Protein AF-A0A2K8XJH5-F1 (afdb_monomer_lite)

Foldseek 3Di:
DVVLVVVLVVLVVVLVVLVVVLVVVVCCLVCVPPVNPDDPVCQQLDPRRSCNVVQLVVLSVLLSVLSVLLSVLSVVCVVVVHHALSSLVSLLSSLVSLQVSLVSQLVSLVVSCVSNVRPVVSVVSNVVSVVSNVSSVVSNVVSVVRVVVVVVVVVVVVVD

Radius of gyration: 20.02 Å; chains: 1; bounding box: 41×26×70 Å

Structure (mmCIF, N/CA/C/O backbone):
data_AF-A0A2K8XJH5-F1
#
_entry.id   AF-A0A2K8XJH5-F1
#
loop_
_atom_site.group_PDB
_atom_site.id
_atom_site.type_symbol
_atom_site.label_atom_id
_atom_site.label_alt_id
_atom_site.label_comp_id
_atom_site.label_asym_id
_atom_site.label_entity_id
_atom_site.label_seq_id
_atom_site.pdbx_PDB_ins_code
_atom_site.Cartn_x
_atom_site.Cartn_y
_atom_site.Cartn_z
_atom_site.occupancy
_atom_site.B_iso_or_equiv
_atom_site.auth_seq_id
_atom_site.auth_comp_id
_atom_site.auth_asym_id
_atom_site.auth_atom_id
_atom_site.pdbx_PDB_model_num
ATOM 1 N N . MET A 1 1 ? -22.325 5.180 11.470 1.00 87.25 1 MET A N 1
ATOM 2 C CA . MET A 1 1 ? -21.670 4.013 10.819 1.00 87.25 1 MET A CA 1
ATOM 3 C C . MET A 1 1 ? -21.829 3.881 9.298 1.00 87.25 1 MET A C 1
ATOM 5 O O . MET A 1 1 ? -21.072 3.117 8.710 1.00 87.25 1 MET A O 1
ATOM 9 N N . LYS A 1 2 ? -22.737 4.606 8.619 1.00 91.56 2 LYS A N 1
ATOM 10 C CA . LYS A 1 2 ? -22.920 4.486 7.154 1.00 91.56 2 LYS A CA 1
ATOM 11 C C . LYS A 1 2 ? -21.634 4.770 6.347 1.00 91.56 2 LYS A C 1
ATOM 13 O O . LYS A 1 2 ? -21.269 3.957 5.510 1.00 91.56 2 LYS A O 1
ATOM 18 N N . LYS A 1 3 ? -20.892 5.837 6.678 1.00 93.88 3 LYS A N 1
ATOM 19 C CA . LYS A 1 3 ? -19.619 6.209 6.017 1.00 93.88 3 LYS A CA 1
ATOM 20 C C . LYS A 1 3 ? -18.556 5.097 6.068 1.00 93.88 3 LYS A C 1
ATOM 22 O O . LYS A 1 3 ? -17.951 4.777 5.056 1.00 93.88 3 LYS A O 1
ATOM 27 N N . ILE A 1 4 ? -18.389 4.445 7.223 1.00 92.62 4 ILE A N 1
ATOM 28 C CA . ILE A 1 4 ? -17.435 3.332 7.388 1.00 92.62 4 ILE A CA 1
ATOM 29 C C . ILE A 1 4 ? -17.866 2.097 6.586 1.00 92.62 4 ILE A C 1
ATOM 31 O O . ILE A 1 4 ? -17.020 1.410 6.023 1.00 92.62 4 ILE A O 1
ATOM 35 N N . LYS A 1 5 ? -19.177 1.830 6.482 1.00 94.25 5 LYS A N 1
ATOM 36 C CA . LYS A 1 5 ? -19.699 0.760 5.616 1.00 94.25 5 LYS A CA 1
ATOM 37 C C . LYS A 1 5 ? -19.411 1.034 4.136 1.00 94.25 5 LYS A C 1
ATOM 39 O O . LYS A 1 5 ? -19.018 0.108 3.437 1.00 94.25 5 LYS A O 1
ATOM 44 N N . ILE A 1 6 ? -19.557 2.285 3.688 1.00 96.81 6 ILE A N 1
ATOM 45 C CA . ILE A 1 6 ? -19.199 2.699 2.321 1.00 96.81 6 ILE A CA 1
ATOM 46 C C . ILE A 1 6 ? -17.702 2.484 2.085 1.00 96.81 6 ILE A C 1
ATOM 48 O O . ILE A 1 6 ? -17.334 1.825 1.120 1.00 96.81 6 ILE A O 1
ATOM 52 N N . LEU A 1 7 ? -16.845 2.946 3.003 1.00 94.88 7 LEU A N 1
ATOM 53 C CA . LEU A 1 7 ? -15.397 2.743 2.903 1.00 94.88 7 LEU A CA 1
ATOM 54 C C . LEU A 1 7 ? -15.022 1.252 2.862 1.00 94.88 7 LEU A C 1
ATOM 56 O O . LEU A 1 7 ? -14.161 0.850 2.090 1.00 94.88 7 LEU A O 1
ATOM 60 N N . HIS A 1 8 ? -15.683 0.410 3.658 1.00 96.25 8 HIS A N 1
ATOM 61 C CA . HIS A 1 8 ? -15.451 -1.035 3.640 1.00 96.25 8 HIS A CA 1
ATOM 62 C C . HIS A 1 8 ? -15.799 -1.671 2.293 1.00 96.25 8 HIS A C 1
ATOM 64 O O . HIS A 1 8 ? -15.019 -2.474 1.786 1.00 96.25 8 HIS A O 1
ATOM 70 N N . TRP A 1 9 ? -16.940 -1.298 1.709 1.00 96.88 9 TRP A N 1
ATOM 71 C CA . TRP A 1 9 ? -17.329 -1.756 0.376 1.00 96.88 9 TRP A CA 1
ATOM 72 C C . TRP A 1 9 ? -16.381 -1.250 -0.703 1.00 96.88 9 TRP A C 1
ATOM 74 O O . TRP A 1 9 ? -15.959 -2.034 -1.544 1.00 96.88 9 TRP A O 1
ATOM 84 N N . PHE A 1 10 ? -15.965 0.012 -0.624 1.00 96.69 10 PHE A N 1
ATOM 85 C CA . PHE A 1 10 ? -14.961 0.571 -1.522 1.00 96.69 10 PHE A CA 1
ATOM 86 C C . PHE A 1 10 ? -13.646 -0.223 -1.478 1.00 96.69 10 PHE A C 1
ATOM 88 O O . PHE A 1 10 ? -13.130 -0.612 -2.521 1.00 96.69 10 PHE A O 1
ATOM 95 N N . VAL A 1 11 ? -13.146 -0.564 -0.284 1.00 96.31 11 VAL A N 1
ATOM 96 C CA . VAL A 1 11 ? -11.937 -1.396 -0.136 1.00 96.31 11 VAL A CA 1
ATOM 97 C C . VAL A 1 11 ? -12.140 -2.804 -0.706 1.00 96.31 11 VAL A C 1
ATOM 99 O O . VAL A 1 11 ? -11.216 -3.356 -1.294 1.00 96.31 11 VAL A O 1
ATOM 102 N N . ILE A 1 12 ? -13.332 -3.398 -0.574 1.00 97.19 12 ILE A N 1
ATOM 103 C CA . ILE A 1 12 ? -13.641 -4.687 -1.218 1.00 97.19 12 ILE A CA 1
ATOM 104 C C . ILE A 1 12 ? -13.561 -4.558 -2.740 1.00 97.19 12 ILE A C 1
ATOM 106 O O . ILE A 1 12 ? -12.922 -5.391 -3.377 1.00 97.19 12 ILE A O 1
ATOM 110 N N . THR A 1 13 ? -14.156 -3.513 -3.315 1.00 96.62 13 THR A N 1
ATOM 111 C CA . THR A 1 13 ? -14.090 -3.253 -4.757 1.00 96.62 13 THR A CA 1
ATOM 112 C C . THR A 1 13 ? -12.647 -3.076 -5.224 1.00 96.62 13 THR A C 1
ATOM 114 O O . THR A 1 13 ? -12.259 -3.689 -6.213 1.00 96.62 13 THR A O 1
ATOM 117 N N . LEU A 1 14 ? -11.822 -2.327 -4.482 1.00 93.75 14 LEU A N 1
ATOM 118 C CA . LEU A 1 14 ? -10.394 -2.184 -4.786 1.00 93.75 14 LEU A CA 1
ATOM 119 C C . LEU A 1 14 ? -9.656 -3.527 -4.776 1.00 93.75 14 LEU A C 1
ATOM 121 O O . LEU A 1 14 ? -8.858 -3.781 -5.670 1.00 93.75 14 LEU A O 1
ATOM 125 N N . ILE A 1 15 ? -9.942 -4.405 -3.810 1.00 95.31 15 ILE A N 1
ATOM 126 C CA . ILE A 1 15 ? -9.355 -5.754 -3.759 1.00 95.31 15 ILE A CA 1
ATOM 127 C C . ILE A 1 15 ? -9.747 -6.564 -5.002 1.00 95.31 15 ILE A C 1
ATOM 129 O O . ILE A 1 15 ? -8.897 -7.235 -5.578 1.00 95.31 15 ILE A O 1
ATOM 133 N N . VAL A 1 16 ? -11.010 -6.501 -5.434 1.00 96.44 16 VAL A N 1
ATOM 134 C CA . VAL A 1 16 ? -11.478 -7.218 -6.633 1.00 96.44 16 VAL A CA 1
ATOM 135 C C . VAL A 1 16 ? -10.810 -6.675 -7.896 1.00 96.44 16 VAL A C 1
ATOM 137 O O . VAL A 1 16 ? -10.294 -7.459 -8.689 1.00 96.44 16 VAL A O 1
ATOM 140 N N . ILE A 1 17 ? -10.760 -5.349 -8.058 1.00 94.31 17 ILE A N 1
ATOM 141 C CA . ILE A 1 17 ? -10.071 -4.699 -9.182 1.00 94.31 17 ILE A CA 1
ATOM 142 C C . ILE A 1 17 ? -8.594 -5.097 -9.198 1.00 94.31 17 ILE A C 1
ATOM 144 O O . ILE A 1 17 ? -8.070 -5.442 -10.253 1.00 94.31 17 ILE A O 1
ATOM 148 N N . PHE A 1 18 ? -7.939 -5.113 -8.035 1.00 91.44 18 PHE A N 1
ATOM 149 C CA . PHE A 1 18 ? -6.546 -5.527 -7.915 1.00 91.44 18 PHE A CA 1
ATOM 150 C C . PHE A 1 18 ? -6.344 -6.978 -8.363 1.00 91.44 18 PHE A C 1
ATOM 152 O O . PHE A 1 18 ? -5.418 -7.252 -9.117 1.00 91.44 18 PHE A O 1
ATOM 159 N N . ILE A 1 19 ? -7.215 -7.905 -7.948 1.00 92.88 19 ILE A N 1
ATOM 160 C CA . ILE A 1 19 ? -7.140 -9.313 -8.373 1.00 92.88 19 ILE A CA 1
ATOM 161 C C . ILE A 1 19 ? -7.284 -9.424 -9.891 1.00 92.88 19 ILE A C 1
ATOM 163 O O . ILE A 1 19 ? -6.491 -10.116 -10.521 1.00 92.88 19 ILE A O 1
ATOM 167 N N . ILE A 1 20 ? -8.262 -8.733 -10.484 1.00 93.69 20 ILE A N 1
ATOM 168 C CA . ILE A 1 20 ? -8.459 -8.734 -11.939 1.00 93.69 20 ILE A CA 1
ATOM 169 C C . ILE A 1 20 ? -7.210 -8.189 -12.634 1.00 93.69 20 ILE A C 1
ATOM 171 O O . ILE A 1 20 ? -6.685 -8.833 -13.535 1.00 93.69 20 ILE A O 1
ATOM 175 N N . HIS A 1 21 ? -6.694 -7.045 -12.184 1.00 89.69 21 HIS A N 1
ATOM 176 C CA . HIS A 1 21 ? -5.484 -6.444 -12.736 1.00 89.69 21 HIS A CA 1
ATOM 177 C C . HIS A 1 21 ? -4.277 -7.386 -12.630 1.00 89.69 21 HIS A C 1
ATOM 179 O O . HIS A 1 21 ? -3.547 -7.567 -13.601 1.00 89.69 21 HIS A O 1
ATOM 185 N N . PHE A 1 22 ? -4.089 -8.030 -11.480 1.00 87.00 22 PHE A N 1
ATOM 186 C CA . PHE A 1 22 ? -3.009 -8.985 -11.253 1.00 87.00 22 PHE A CA 1
ATOM 187 C C . PHE A 1 22 ? -3.110 -10.195 -12.190 1.00 87.00 22 PHE A C 1
ATOM 189 O O . PHE A 1 22 ? -2.129 -10.554 -12.837 1.00 87.00 22 PHE A O 1
ATOM 196 N N . LEU A 1 23 ? -4.300 -10.796 -12.310 1.00 89.75 23 LEU A N 1
ATOM 197 C CA . LEU A 1 23 ? -4.534 -11.936 -13.199 1.00 89.75 23 LEU A CA 1
ATOM 198 C C . LEU A 1 23 ? -4.329 -11.564 -14.669 1.00 89.75 23 LEU A C 1
ATOM 200 O O . LEU A 1 23 ? -3.713 -12.333 -15.402 1.00 89.75 23 LEU A O 1
ATOM 204 N N . THR A 1 24 ? -4.794 -10.385 -15.086 1.00 87.62 24 THR A N 1
ATOM 205 C CA . THR A 1 24 ? -4.589 -9.885 -16.449 1.00 87.62 24 THR A CA 1
ATOM 206 C C . THR A 1 24 ? -3.107 -9.683 -16.748 1.00 87.62 24 THR A C 1
ATOM 208 O O . THR A 1 24 ? -2.643 -10.169 -17.773 1.00 87.62 24 THR A O 1
ATOM 211 N N . ASN A 1 25 ? -2.343 -9.034 -15.859 1.00 82.75 25 ASN A N 1
ATOM 212 C CA . ASN A 1 25 ? -0.898 -8.874 -16.059 1.00 82.75 25 ASN A CA 1
ATOM 213 C C . ASN A 1 25 ? -0.201 -10.231 -16.135 1.00 82.75 25 ASN A C 1
ATOM 215 O O . ASN A 1 25 ? 0.538 -10.477 -17.076 1.00 82.75 25 ASN A O 1
ATOM 219 N N . MET A 1 26 ? -0.500 -11.142 -15.206 1.00 83.00 26 MET A N 1
ATOM 220 C CA . MET A 1 26 ? 0.082 -12.482 -15.209 1.00 83.00 26 MET A CA 1
ATOM 221 C C . MET A 1 26 ? -0.222 -13.230 -16.517 1.00 83.00 26 MET A C 1
ATOM 223 O O . MET A 1 26 ? 0.676 -13.825 -17.105 1.00 83.00 26 MET A O 1
ATOM 227 N N . TYR A 1 27 ? -1.465 -13.170 -17.006 1.00 85.56 27 TYR A N 1
ATOM 228 C CA . TYR A 1 27 ? -1.844 -13.769 -18.286 1.00 85.56 27 TYR A CA 1
ATOM 229 C C . TYR A 1 27 ? -1.058 -13.168 -19.456 1.00 85.56 27 TYR A C 1
ATOM 231 O O . TYR A 1 27 ? -0.522 -13.916 -20.266 1.00 85.56 27 TYR A O 1
ATOM 239 N N . LEU A 1 28 ? -0.946 -11.839 -19.520 1.00 82.56 28 LEU A N 1
ATOM 240 C CA . LEU A 1 28 ? -0.210 -11.140 -20.576 1.00 82.56 28 LEU A CA 1
ATOM 241 C C . LEU A 1 28 ? 1.296 -11.417 -20.531 1.00 82.56 28 LEU A C 1
ATOM 243 O O . LEU A 1 28 ? 1.921 -11.480 -21.580 1.00 82.56 28 LEU A O 1
ATOM 247 N N . THR A 1 29 ? 1.869 -11.623 -19.344 1.00 76.50 29 THR A N 1
ATOM 248 C CA . THR A 1 29 ? 3.277 -11.997 -19.172 1.00 76.50 29 THR A CA 1
ATOM 249 C C . THR A 1 29 ? 3.561 -13.395 -19.739 1.00 76.50 29 THR A C 1
ATOM 251 O O . THR A 1 29 ? 4.593 -13.585 -20.378 1.00 76.50 29 THR A O 1
ATOM 254 N N . PHE A 1 30 ? 2.667 -14.373 -19.532 1.00 78.75 30 PHE A N 1
ATOM 255 C CA . PHE A 1 30 ? 2.844 -15.748 -20.032 1.00 78.75 30 PHE A CA 1
ATOM 256 C C . PHE A 1 30 ? 2.393 -15.945 -21.484 1.00 78.75 30 PHE A C 1
ATOM 258 O O . PHE A 1 30 ? 2.966 -16.763 -22.201 1.00 78.75 30 PHE A O 1
ATOM 265 N N . TYR A 1 31 ? 1.369 -15.212 -21.914 1.00 80.56 31 TYR A N 1
ATOM 266 C CA . TYR A 1 31 ? 0.777 -15.290 -23.247 1.00 80.56 31 TYR A CA 1
ATOM 267 C C . TYR A 1 31 ? 0.875 -13.934 -23.936 1.00 80.56 31 TYR A C 1
ATOM 269 O O . TYR A 1 31 ? -0.144 -13.343 -24.293 1.00 80.56 31 TYR A O 1
ATOM 277 N N . THR A 1 32 ? 2.104 -13.437 -24.099 1.00 75.38 32 THR A N 1
ATOM 278 C CA . THR A 1 32 ? 2.372 -12.146 -24.737 1.00 75.38 32 THR A CA 1
ATOM 279 C C . THR A 1 32 ? 1.796 -12.150 -26.155 1.00 75.38 32 THR A C 1
ATOM 281 O O . THR A 1 32 ? 2.299 -12.870 -27.023 1.00 75.38 32 THR A O 1
ATOM 284 N N . PRO A 1 33 ? 0.726 -11.386 -26.429 1.00 74.25 33 PRO A N 1
ATOM 285 C CA . PRO A 1 33 ? 0.160 -11.337 -27.766 1.00 74.25 33 PRO A CA 1
ATOM 286 C C . PRO A 1 33 ? 1.136 -10.629 -28.712 1.00 74.25 33 PRO A C 1
ATOM 288 O O . PRO A 1 33 ? 1.921 -9.786 -28.286 1.00 74.25 33 PRO A O 1
ATOM 291 N N . GLY A 1 34 ? 1.070 -10.929 -30.013 1.00 69.00 34 GLY A N 1
ATOM 292 C CA . GLY A 1 34 ? 2.047 -10.433 -30.995 1.00 69.00 34 GLY A CA 1
ATOM 293 C C . GLY A 1 34 ? 2.216 -8.906 -31.043 1.00 69.00 34 GLY A C 1
ATOM 294 O O . GLY A 1 34 ? 3.278 -8.429 -31.420 1.00 69.00 34 GLY A O 1
ATOM 295 N N . PHE A 1 35 ? 1.215 -8.135 -30.602 1.00 69.12 35 PHE A N 1
ATOM 296 C CA . PHE A 1 35 ? 1.286 -6.671 -30.508 1.00 69.12 35 PHE A CA 1
ATOM 297 C C . PHE A 1 35 ? 2.053 -6.144 -29.278 1.00 69.12 35 PHE A C 1
ATOM 299 O O . PHE A 1 35 ? 2.369 -4.961 -29.232 1.00 69.12 35 PHE A O 1
ATOM 306 N N . MET A 1 36 ? 2.340 -6.994 -28.285 1.00 66.00 36 MET A N 1
ATOM 307 C CA . MET A 1 36 ? 3.207 -6.696 -27.132 1.00 66.00 36 MET A CA 1
ATOM 308 C C . MET A 1 36 ? 4.614 -7.287 -27.297 1.00 66.00 36 MET A C 1
ATOM 310 O O . MET A 1 36 ? 5.400 -7.284 -26.352 1.00 66.00 36 MET A O 1
ATOM 314 N N . ASN A 1 37 ? 4.943 -7.816 -28.479 1.00 68.19 37 ASN A N 1
ATOM 315 C CA . ASN A 1 37 ? 6.284 -8.297 -28.783 1.00 68.19 37 ASN A CA 1
ATOM 316 C C . ASN A 1 37 ? 7.169 -7.097 -29.153 1.00 68.19 37 ASN A C 1
ATOM 318 O O . ASN A 1 37 ? 7.435 -6.829 -30.325 1.00 68.19 37 ASN A O 1
ATOM 322 N N . PHE A 1 38 ? 7.510 -6.299 -28.143 1.00 68.50 38 PHE A N 1
ATOM 323 C CA . PHE A 1 38 ? 8.343 -5.114 -28.308 1.00 68.50 38 PHE A CA 1
ATOM 324 C C . PHE A 1 38 ? 9.779 -5.525 -28.659 1.00 68.50 38 PHE A C 1
ATOM 326 O O . PHE A 1 38 ? 10.302 -6.494 -28.110 1.00 68.50 38 PHE A O 1
ATOM 333 N N . GLY A 1 39 ? 10.416 -4.788 -29.573 1.00 66.25 39 GLY A N 1
ATOM 334 C CA . GLY A 1 39 ? 11.823 -5.007 -29.920 1.00 66.25 39 GLY A CA 1
ATOM 335 C C . GLY A 1 39 ? 12.772 -4.678 -28.761 1.00 66.25 39 GLY A C 1
ATOM 336 O O . GLY A 1 39 ? 12.390 -4.002 -27.803 1.00 66.25 39 GLY A O 1
ATOM 337 N N . ASP A 1 40 ? 14.028 -5.115 -28.876 1.00 65.94 40 ASP A N 1
ATOM 338 C CA . ASP A 1 40 ? 15.058 -4.990 -27.829 1.00 65.94 40 ASP A CA 1
ATOM 339 C C . ASP A 1 40 ? 15.269 -3.547 -27.330 1.00 65.94 40 ASP A C 1
ATOM 341 O O . ASP A 1 40 ? 15.600 -3.324 -26.163 1.00 65.94 40 ASP A O 1
ATOM 345 N N . GLU A 1 41 ? 15.006 -2.548 -28.179 1.00 67.62 41 GLU A N 1
ATOM 346 C CA . GLU A 1 41 ? 15.082 -1.127 -27.824 1.00 67.62 41 GLU A CA 1
ATOM 347 C C . GLU A 1 41 ? 14.129 -0.743 -26.682 1.00 67.62 41 GLU A C 1
ATOM 349 O O . GLU A 1 41 ? 14.503 0.059 -25.827 1.00 67.62 41 GLU A O 1
ATOM 354 N N . HIS A 1 42 ? 12.942 -1.352 -26.596 1.00 70.75 42 HIS A N 1
ATOM 355 C CA . HIS A 1 42 ? 11.986 -1.075 -25.519 1.00 70.75 42 HIS A CA 1
ATOM 356 C C . HIS A 1 42 ? 12.495 -1.577 -24.162 1.00 70.75 42 HIS A C 1
ATOM 358 O O . HIS A 1 42 ? 12.375 -0.895 -23.146 1.00 70.75 42 HIS A O 1
ATOM 364 N N . TYR A 1 43 ? 13.122 -2.756 -24.138 1.00 70.44 43 TYR A N 1
ATOM 365 C CA . TYR A 1 43 ? 13.646 -3.343 -22.905 1.00 70.44 43 TYR A CA 1
ATOM 366 C C . TYR A 1 43 ? 14.962 -2.706 -22.445 1.00 70.44 43 TYR A C 1
ATOM 368 O O . TYR A 1 43 ? 15.299 -2.806 -21.267 1.00 70.44 43 TYR A O 1
ATOM 376 N N . SER A 1 44 ? 15.671 -1.999 -23.332 1.00 69.69 44 SER A N 1
ATOM 377 C CA . SER A 1 44 ? 16.925 -1.302 -23.010 1.00 69.69 44 SER A CA 1
ATOM 378 C C . SER A 1 44 ? 16.769 -0.184 -21.969 1.00 69.69 44 SER A C 1
ATOM 380 O O . SER A 1 44 ? 17.731 0.177 -21.295 1.00 69.69 44 SER A O 1
ATOM 382 N N . GLN A 1 45 ? 15.549 0.334 -21.789 1.00 71.19 45 GLN A N 1
ATOM 383 C CA . GLN A 1 45 ? 15.232 1.376 -20.809 1.00 71.19 45 GLN A CA 1
ATOM 384 C C . GLN A 1 45 ? 15.043 0.832 -19.382 1.00 71.19 45 GLN A C 1
ATOM 386 O O . GLN A 1 45 ? 14.867 1.608 -18.442 1.00 71.19 45 GLN A O 1
ATOM 391 N N . PHE A 1 46 ? 15.083 -0.491 -19.196 1.00 78.00 46 PHE A N 1
ATOM 392 C CA . PHE A 1 46 ? 14.830 -1.147 -17.918 1.00 78.00 46 PHE A CA 1
ATOM 393 C C . PHE A 1 46 ? 16.078 -1.866 -17.394 1.00 78.00 46 PHE A C 1
ATOM 395 O O . PHE A 1 46 ? 16.729 -2.609 -18.124 1.00 78.00 46 PHE A O 1
ATOM 402 N N . ILE A 1 47 ? 16.362 -1.727 -16.092 1.00 78.50 47 ILE A N 1
ATOM 403 C CA . ILE A 1 47 ? 17.573 -2.272 -15.440 1.00 78.50 47 ILE A CA 1
ATOM 404 C C . ILE A 1 47 ? 17.714 -3.792 -15.636 1.00 78.50 47 ILE A C 1
ATOM 406 O O . ILE A 1 47 ? 18.823 -4.289 -15.816 1.00 78.50 47 ILE A O 1
ATOM 410 N N . PHE A 1 48 ? 16.600 -4.532 -15.628 1.00 79.88 48 PHE A N 1
ATOM 411 C CA . PHE A 1 48 ? 16.577 -5.981 -15.870 1.00 79.88 48 PHE A CA 1
ATOM 412 C C . PHE A 1 48 ? 15.836 -6.367 -17.158 1.00 79.88 48 PHE A C 1
ATOM 414 O O . PHE A 1 48 ? 15.358 -7.499 -17.283 1.00 79.88 48 PHE A O 1
ATOM 421 N N . GLY A 1 49 ? 15.670 -5.428 -18.097 1.00 80.31 49 GLY A N 1
ATOM 422 C CA . GLY A 1 49 ? 14.858 -5.639 -19.294 1.00 80.31 49 GLY A CA 1
ATOM 423 C C . GLY A 1 49 ? 13.454 -6.132 -18.934 1.00 80.31 49 GLY A C 1
ATOM 424 O O . GLY A 1 49 ? 12.812 -5.600 -18.022 1.00 80.31 49 GLY A O 1
ATOM 425 N N . TYR A 1 50 ? 13.020 -7.214 -19.587 1.00 74.38 50 TYR A N 1
ATOM 426 C CA . TYR A 1 50 ? 11.739 -7.885 -19.338 1.00 74.38 50 TYR A CA 1
ATOM 427 C C . TYR A 1 50 ? 11.508 -8.258 -17.863 1.00 74.38 50 TYR A C 1
ATOM 429 O O . TYR A 1 50 ? 10.373 -8.201 -17.393 1.00 74.38 50 TYR A O 1
ATOM 437 N N . TYR A 1 51 ? 12.548 -8.598 -17.092 1.00 79.94 51 TYR A N 1
ATOM 438 C CA . TYR A 1 51 ? 12.366 -9.066 -15.712 1.00 79.94 51 TYR A CA 1
ATOM 439 C C . TYR A 1 51 ? 12.000 -7.958 -14.714 1.00 79.94 51 TYR A C 1
ATOM 441 O O . TYR A 1 51 ? 11.549 -8.244 -13.604 1.00 79.94 51 TYR A O 1
ATOM 449 N N . THR A 1 52 ? 12.129 -6.692 -15.109 1.00 81.69 52 THR A N 1
ATOM 450 C CA . THR A 1 52 ? 11.799 -5.526 -14.275 1.00 81.69 52 THR A CA 1
ATOM 451 C C . THR A 1 52 ? 10.345 -5.544 -13.790 1.00 81.69 52 THR A C 1
ATOM 453 O O . THR A 1 52 ? 10.065 -5.159 -12.654 1.00 81.69 52 THR A O 1
ATOM 456 N N . GLN A 1 53 ? 9.424 -6.085 -14.596 1.00 77.19 53 GLN A N 1
ATOM 457 C CA . GLN A 1 53 ? 8.006 -6.201 -14.239 1.00 77.19 53 GLN A CA 1
ATOM 458 C C . GLN A 1 53 ? 7.759 -7.082 -12.996 1.00 77.19 53 GLN A C 1
ATOM 460 O O . GLN A 1 53 ? 6.829 -6.828 -12.228 1.00 77.19 53 GLN A O 1
ATOM 465 N N . PHE A 1 54 ? 8.612 -8.082 -12.737 1.00 82.38 54 PHE A N 1
ATOM 466 C CA . PHE A 1 54 ? 8.455 -8.986 -11.589 1.00 82.38 54 PHE A CA 1
ATOM 467 C C . PHE A 1 54 ? 8.837 -8.327 -10.256 1.00 82.38 54 PHE A C 1
ATOM 469 O O . PHE A 1 54 ? 8.301 -8.691 -9.205 1.00 82.38 54 PHE A O 1
ATOM 476 N N . VAL A 1 55 ? 9.721 -7.324 -10.287 1.00 84.06 55 VAL A N 1
ATOM 477 C CA . VAL A 1 55 ? 10.083 -6.542 -9.095 1.00 84.06 55 VAL A CA 1
ATOM 478 C C . VAL A 1 55 ? 8.879 -5.721 -8.632 1.00 84.06 55 VAL A C 1
ATOM 480 O O . VAL A 1 55 ? 8.461 -5.837 -7.479 1.00 84.06 55 VAL A O 1
ATOM 483 N N . GLY A 1 56 ? 8.236 -4.997 -9.556 1.00 79.88 56 GLY A N 1
ATOM 484 C CA . GLY A 1 56 ? 6.997 -4.262 -9.274 1.00 79.88 56 GLY A CA 1
ATOM 485 C C . GLY A 1 56 ? 5.871 -5.177 -8.781 1.00 79.88 56 GLY A C 1
ATOM 486 O O . GLY A 1 56 ? 5.171 -4.860 -7.816 1.00 79.88 56 GLY A O 1
ATOM 487 N N . LEU A 1 57 ? 5.752 -6.374 -9.366 1.00 82.31 57 LEU A N 1
ATOM 488 C CA . LEU A 1 57 ? 4.777 -7.379 -8.940 1.00 82.31 57 LEU A CA 1
ATOM 489 C C . LEU A 1 57 ? 5.005 -7.822 -7.485 1.00 82.31 57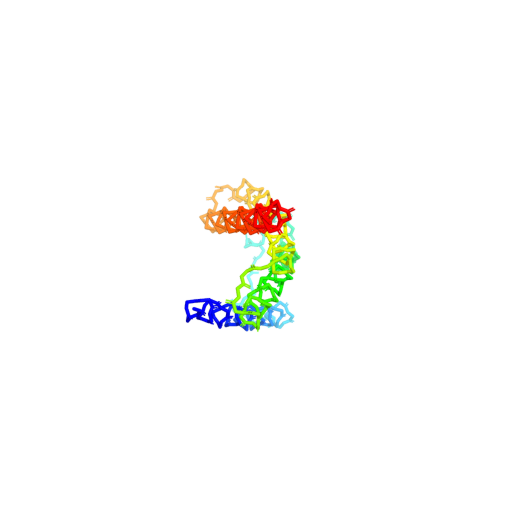 LEU A C 1
ATOM 491 O O . LEU A 1 57 ? 4.041 -7.970 -6.730 1.00 82.31 57 LEU A O 1
ATOM 495 N N . THR A 1 58 ? 6.258 -7.944 -7.049 1.00 86.06 58 THR A N 1
ATOM 496 C CA . THR A 1 58 ? 6.595 -8.291 -5.660 1.00 86.06 58 THR A CA 1
ATOM 497 C C . THR A 1 58 ? 6.111 -7.223 -4.673 1.00 86.06 58 THR A C 1
ATOM 499 O O . THR A 1 58 ? 5.490 -7.553 -3.659 1.00 86.06 58 THR A O 1
ATOM 502 N N . PHE A 1 59 ? 6.307 -5.937 -4.978 1.00 87.62 59 PHE A N 1
ATOM 503 C CA . PHE A 1 59 ? 5.798 -4.845 -4.135 1.00 87.62 59 PHE A CA 1
ATOM 504 C C . PHE A 1 59 ? 4.269 -4.776 -4.140 1.00 87.62 59 PHE A C 1
ATOM 506 O O . PHE A 1 59 ? 3.646 -4.548 -3.099 1.00 87.62 59 PHE A O 1
ATOM 513 N N . SER A 1 60 ? 3.641 -5.075 -5.278 1.00 85.12 60 SER A N 1
ATOM 514 C CA . SER A 1 60 ? 2.182 -5.116 -5.391 1.00 85.12 60 SER A CA 1
ATOM 515 C C . SER A 1 60 ? 1.547 -6.128 -4.418 1.00 85.12 60 SER A C 1
ATOM 517 O O . SER A 1 60 ? 0.506 -5.845 -3.820 1.00 85.12 60 SER A O 1
ATOM 519 N N . ILE A 1 61 ? 2.210 -7.265 -4.157 1.00 90.69 61 ILE A N 1
ATOM 520 C CA . ILE A 1 61 ? 1.745 -8.277 -3.195 1.00 90.69 61 ILE A CA 1
ATOM 521 C C . ILE A 1 61 ? 1.709 -7.706 -1.771 1.00 90.69 61 ILE A C 1
ATOM 523 O O . ILE A 1 61 ? 0.744 -7.944 -1.041 1.00 90.69 61 ILE A O 1
ATOM 527 N N . LEU A 1 62 ? 2.707 -6.911 -1.366 1.00 93.12 62 LEU A N 1
ATOM 528 C CA . LEU A 1 62 ? 2.713 -6.262 -0.047 1.00 93.12 62 LEU A CA 1
ATOM 529 C C . LEU A 1 62 ? 1.522 -5.310 0.110 1.00 93.12 62 LEU A C 1
ATOM 531 O O . LEU A 1 62 ? 0.804 -5.371 1.114 1.00 93.12 62 LEU A O 1
ATOM 535 N N . SER A 1 63 ? 1.273 -4.484 -0.908 1.00 92.00 63 SER A N 1
ATOM 536 C CA . SER A 1 63 ? 0.118 -3.580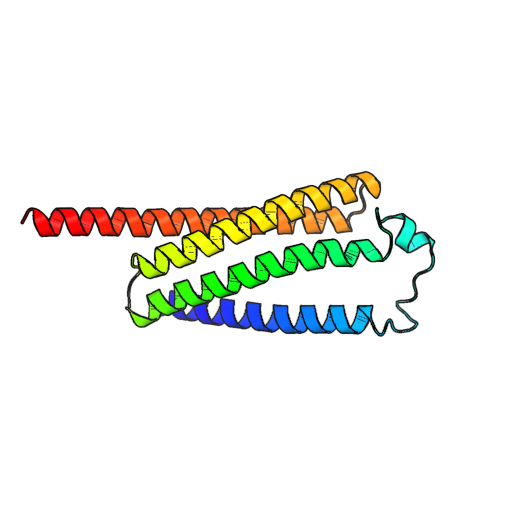 -0.956 1.00 92.00 63 SER A CA 1
ATOM 537 C C . SER A 1 63 ? -1.214 -4.335 -0.917 1.00 92.00 63 SER A C 1
ATOM 539 O O . SER A 1 63 ? -2.147 -3.945 -0.211 1.00 92.00 63 SER A O 1
ATOM 541 N N . PHE A 1 64 ? -1.300 -5.474 -1.601 1.00 93.94 64 PHE A N 1
ATOM 542 C CA . PHE A 1 64 ? -2.481 -6.330 -1.584 1.00 93.94 64 PHE A CA 1
ATOM 543 C C . PHE A 1 64 ? -2.758 -6.923 -0.197 1.00 93.94 64 PHE A C 1
ATOM 545 O O . PHE A 1 64 ? -3.889 -6.887 0.302 1.00 93.94 64 PHE A O 1
ATOM 552 N N . VAL A 1 65 ? -1.719 -7.413 0.485 1.00 95.69 65 VAL A N 1
ATOM 553 C CA . VAL A 1 65 ? -1.835 -7.895 1.867 1.00 95.69 65 VAL A CA 1
ATOM 554 C C . VAL A 1 65 ? -2.269 -6.755 2.798 1.00 95.69 65 VAL A C 1
ATOM 556 O O . VAL A 1 65 ? -3.140 -6.961 3.652 1.00 95.69 65 VAL A O 1
ATOM 559 N N . ALA A 1 66 ? -1.748 -5.539 2.610 1.00 96.75 66 ALA A N 1
ATOM 560 C CA . ALA A 1 66 ? -2.160 -4.359 3.373 1.00 96.75 66 ALA A CA 1
ATOM 561 C C . ALA A 1 66 ? -3.667 -4.067 3.228 1.00 96.75 66 ALA A C 1
ATOM 563 O O . ALA A 1 66 ? -4.358 -3.871 4.237 1.00 96.75 66 ALA A O 1
ATOM 564 N N . LEU A 1 67 ? -4.211 -4.141 2.005 1.00 96.31 67 LEU A N 1
ATOM 565 C CA . LEU A 1 67 ? -5.646 -3.976 1.735 1.00 96.31 67 LEU A CA 1
ATOM 566 C C . LEU A 1 67 ? -6.507 -5.006 2.482 1.00 96.31 67 LEU A C 1
ATOM 568 O O . LEU A 1 67 ? -7.559 -4.657 3.030 1.00 96.31 67 LEU A O 1
ATOM 572 N N . PHE A 1 68 ? -6.062 -6.261 2.595 1.00 96.69 68 PHE A N 1
ATOM 573 C CA . PHE A 1 68 ? -6.776 -7.264 3.394 1.00 96.69 68 PHE A CA 1
ATOM 574 C C . PHE A 1 68 ? -6.829 -6.914 4.881 1.00 96.69 68 PHE A C 1
ATOM 576 O O . PHE A 1 68 ? -7.869 -7.107 5.524 1.00 96.69 68 PHE A O 1
ATOM 583 N N . PHE A 1 69 ? -5.733 -6.408 5.450 1.00 97.75 69 PHE A N 1
ATOM 584 C CA . PHE A 1 69 ? -5.720 -5.954 6.841 1.00 97.75 69 PHE A CA 1
ATOM 585 C C . PHE A 1 69 ? -6.615 -4.731 7.043 1.00 97.75 69 PHE A C 1
ATOM 587 O O . PHE A 1 69 ? -7.371 -4.705 8.018 1.00 97.75 69 PHE A O 1
ATOM 594 N N . LEU A 1 70 ? -6.614 -3.786 6.100 1.00 97.75 70 LEU A N 1
ATOM 595 C CA . LEU A 1 70 ? -7.508 -2.629 6.109 1.00 97.75 70 LEU A CA 1
ATOM 596 C C . LEU A 1 70 ? -8.981 -3.064 6.082 1.00 97.75 70 LEU A C 1
ATOM 598 O O . LEU A 1 70 ? -9.762 -2.670 6.952 1.00 97.75 70 LEU A O 1
ATOM 602 N N . ARG A 1 71 ? -9.349 -3.964 5.160 1.00 97.50 71 ARG A N 1
ATOM 603 C CA . ARG A 1 71 ? -10.694 -4.554 5.085 1.00 97.50 71 ARG A CA 1
ATOM 604 C C . ARG A 1 71 ? -11.086 -5.213 6.406 1.00 97.50 71 ARG A C 1
ATOM 606 O O . ARG A 1 71 ? -12.192 -4.982 6.898 1.00 97.50 71 ARG A O 1
ATOM 613 N N . LYS A 1 72 ? -10.201 -6.033 6.987 1.00 96.69 72 LYS A N 1
ATOM 614 C CA . LYS A 1 72 ? -10.446 -6.706 8.275 1.00 96.69 72 LYS A CA 1
ATOM 615 C C . LYS A 1 72 ? -10.635 -5.694 9.407 1.00 96.69 72 LYS A C 1
ATOM 617 O O . LYS A 1 72 ? -11.551 -5.871 10.206 1.00 96.69 72 LYS A O 1
ATOM 622 N N . GLY A 1 73 ? -9.821 -4.638 9.462 1.00 96.25 73 GLY A N 1
ATOM 623 C CA . GLY A 1 73 ? -9.949 -3.558 10.444 1.00 96.25 73 GLY A CA 1
ATOM 624 C C . GLY A 1 73 ? -11.310 -2.871 10.367 1.00 96.25 73 GLY A C 1
ATOM 625 O O . GLY A 1 73 ? -12.028 -2.829 11.364 1.00 96.25 73 GLY A O 1
ATOM 626 N N . LEU A 1 74 ? -11.718 -2.459 9.162 1.00 96.69 74 LEU A N 1
ATOM 627 C CA . LEU A 1 74 ? -13.032 -1.856 8.911 1.00 96.69 74 LEU A CA 1
ATOM 628 C C . LEU A 1 74 ? -14.179 -2.812 9.262 1.00 96.69 74 LEU A C 1
ATOM 630 O O . LEU A 1 74 ? -15.159 -2.405 9.881 1.00 96.69 74 LEU A O 1
ATOM 634 N N . GLY A 1 75 ? -14.048 -4.096 8.921 1.00 96.25 75 GLY A N 1
ATOM 635 C CA . GLY A 1 75 ? -15.045 -5.116 9.247 1.00 96.25 75 GLY A CA 1
ATOM 636 C C . GLY A 1 75 ? -15.237 -5.294 10.756 1.00 96.25 75 GLY A C 1
ATOM 637 O O . GLY A 1 75 ? -16.370 -5.403 11.221 1.00 96.25 75 GLY A O 1
ATOM 638 N N . VAL A 1 76 ? -14.152 -5.266 11.538 1.00 95.50 76 VAL A N 1
ATOM 639 C CA . VAL A 1 76 ? -14.225 -5.298 13.010 1.00 95.50 76 VAL A CA 1
ATOM 640 C C . VAL A 1 76 ? -14.934 -4.057 13.551 1.00 95.50 76 VAL A C 1
ATOM 642 O O . VAL A 1 76 ? -15.802 -4.193 14.412 1.00 95.50 76 VAL A O 1
ATOM 645 N N . THR A 1 77 ? -14.619 -2.868 13.030 1.00 94.56 77 THR A N 1
ATOM 646 C CA . THR A 1 77 ? -15.294 -1.617 13.414 1.00 94.56 77 THR A CA 1
ATOM 647 C C . THR A 1 77 ? -16.791 -1.672 13.110 1.00 94.56 77 THR A C 1
ATOM 649 O O . THR A 1 77 ? -17.606 -1.295 13.945 1.00 94.56 77 THR A O 1
ATOM 652 N N . ILE A 1 78 ? -17.182 -2.185 11.940 1.00 94.94 78 ILE A N 1
ATOM 653 C CA . ILE A 1 78 ? -18.595 -2.304 11.550 1.00 94.94 78 ILE A CA 1
ATOM 654 C C . ILE A 1 78 ? -19.336 -3.294 12.446 1.00 94.94 78 ILE A C 1
ATOM 656 O O . ILE A 1 78 ? -20.435 -2.978 12.892 1.00 94.94 78 ILE A O 1
ATOM 660 N N . LYS A 1 79 ? -18.741 -4.462 12.723 1.00 94.31 79 LYS A N 1
ATOM 661 C CA . LYS A 1 79 ? -19.359 -5.500 13.563 1.00 94.31 79 LYS A CA 1
ATOM 662 C C . LYS A 1 79 ? -19.582 -5.033 14.998 1.00 94.31 79 LYS A C 1
ATOM 664 O O . LYS A 1 79 ? -20.619 -5.341 15.566 1.00 94.31 79 LYS A O 1
ATOM 669 N N . LYS A 1 80 ? -18.622 -4.307 15.579 1.00 91.25 80 LYS A N 1
ATOM 670 C CA . LYS A 1 80 ? -18.739 -3.804 16.956 1.00 91.25 80 LYS A CA 1
ATOM 671 C C . LYS A 1 80 ? -19.480 -2.469 17.062 1.00 91.25 80 LYS A C 1
ATOM 673 O O . LYS A 1 80 ? -19.856 -2.083 18.155 1.00 91.25 80 LYS A O 1
ATOM 678 N N . GLY A 1 81 ? -19.674 -1.756 15.953 1.00 91.19 81 GLY A N 1
ATOM 679 C CA . GLY A 1 81 ? -20.339 -0.450 15.922 1.00 91.19 81 GLY A CA 1
ATOM 680 C C . GLY A 1 81 ? -19.440 0.743 16.271 1.00 91.19 81 GLY A C 1
ATOM 681 O O . GLY A 1 81 ? -19.857 1.878 16.055 1.00 91.19 81 GLY A O 1
ATOM 682 N N . PHE A 1 82 ? -18.209 0.507 16.734 1.00 90.25 82 PHE A N 1
ATOM 683 C CA . PHE A 1 82 ? -17.231 1.532 17.110 1.00 90.25 82 PHE A CA 1
ATOM 684 C C . PHE A 1 82 ? -15.787 1.055 16.881 1.00 90.25 82 PHE A C 1
ATOM 686 O O . PHE A 1 82 ? -15.509 -0.142 16.714 1.00 90.25 82 PHE A O 1
ATOM 693 N N . PHE A 1 83 ? -14.848 2.003 16.858 1.00 91.31 83 PHE A N 1
ATOM 694 C CA . PHE A 1 83 ? -13.419 1.717 16.753 1.00 91.31 83 PHE A CA 1
ATOM 695 C C . PHE A 1 83 ? -12.864 1.208 18.080 1.00 91.31 83 PHE A C 1
ATOM 697 O O . PHE A 1 83 ? -13.087 1.800 19.123 1.00 91.31 83 PHE A O 1
ATOM 704 N N . ASN A 1 84 ? -12.109 0.116 18.042 1.00 90.44 84 ASN A N 1
ATOM 705 C CA . ASN A 1 84 ? -11.591 -0.546 19.235 1.00 90.44 84 ASN A CA 1
ATOM 706 C C . ASN A 1 84 ? -10.139 -1.000 19.040 1.00 90.44 84 ASN A C 1
ATOM 708 O O . ASN A 1 84 ? -9.588 -0.956 17.935 1.00 90.44 84 ASN A O 1
ATOM 712 N N . LYS A 1 85 ? -9.529 -1.518 20.109 1.00 91.88 85 LYS A N 1
ATOM 713 C CA . LYS A 1 85 ? -8.149 -2.029 20.102 1.00 91.88 85 LYS A CA 1
ATOM 714 C C . LYS A 1 85 ? -7.896 -3.087 19.017 1.00 91.88 85 LYS A C 1
ATOM 716 O O . LYS A 1 85 ? -6.816 -3.113 18.429 1.00 91.88 85 LYS A O 1
ATOM 721 N N . ASN A 1 86 ? -8.883 -3.927 18.687 1.00 92.75 86 ASN A N 1
ATOM 722 C CA . ASN A 1 86 ? -8.726 -4.939 17.636 1.00 92.75 86 ASN A CA 1
ATOM 723 C C . ASN A 1 86 ? -8.725 -4.320 16.233 1.00 92.75 86 ASN A C 1
ATOM 725 O O . ASN A 1 86 ? -7.891 -4.710 15.417 1.00 92.75 86 ASN A O 1
ATOM 729 N N . SER A 1 87 ? -9.608 -3.356 15.943 1.00 94.12 87 SER A N 1
ATOM 730 C CA . SER A 1 87 ? -9.559 -2.626 14.666 1.00 94.12 87 SER A CA 1
ATOM 731 C C . SER A 1 87 ? -8.281 -1.791 14.550 1.00 94.12 87 SER A C 1
ATOM 733 O O . SER A 1 87 ? -7.644 -1.818 13.502 1.00 94.12 87 SER A O 1
ATOM 735 N N . SER A 1 88 ? -7.846 -1.150 15.644 1.00 95.88 88 SER A N 1
ATOM 736 C CA . SER A 1 88 ? -6.589 -0.389 15.703 1.00 95.88 88 SER A CA 1
ATOM 737 C C . SER A 1 88 ? -5.377 -1.255 15.346 1.00 95.88 88 SER A C 1
ATOM 739 O O . SER A 1 88 ? -4.629 -0.915 14.433 1.00 95.88 88 SER A O 1
ATOM 741 N N . LYS A 1 89 ? -5.231 -2.442 15.957 1.00 96.75 89 LYS A N 1
ATOM 742 C CA . LYS A 1 89 ? -4.148 -3.382 15.610 1.00 96.75 89 LYS A CA 1
ATOM 743 C C . LYS A 1 89 ? -4.117 -3.710 14.113 1.00 96.75 89 LYS A C 1
ATOM 745 O O . LYS A 1 89 ? -3.041 -3.792 13.528 1.00 96.75 89 LYS A O 1
ATOM 750 N N . LYS A 1 90 ? -5.282 -3.901 13.483 1.00 97.44 90 LYS A N 1
ATOM 751 C CA . LYS A 1 90 ? -5.370 -4.202 12.045 1.00 97.44 90 LYS A CA 1
ATOM 752 C C . LYS A 1 90 ? -5.005 -2.995 11.178 1.00 97.44 90 LYS A C 1
ATOM 754 O O . LYS A 1 90 ? -4.264 -3.180 10.219 1.00 97.44 90 LYS A O 1
ATOM 759 N N . PHE A 1 91 ? -5.443 -1.787 11.536 1.00 97.44 91 PHE A N 1
ATOM 760 C CA . PHE A 1 91 ? -5.024 -0.559 10.849 1.00 97.44 91 PHE A CA 1
ATOM 761 C C . PHE A 1 91 ? -3.531 -0.288 11.003 1.00 97.44 91 PHE A C 1
ATOM 763 O O . PHE A 1 91 ? -2.890 0.066 10.024 1.00 97.44 91 PHE A O 1
ATOM 770 N N . LYS A 1 92 ? -2.950 -0.562 12.176 1.00 97.88 92 LYS A N 1
ATOM 771 C CA . LYS A 1 92 ? -1.507 -0.434 12.404 1.00 97.88 92 LYS A CA 1
ATOM 772 C C . LYS A 1 92 ? -0.698 -1.368 11.505 1.00 97.88 92 LYS A C 1
ATOM 774 O O . LYS A 1 92 ? 0.305 -0.951 10.939 1.00 97.88 92 LYS A O 1
ATOM 779 N N . ILE A 1 93 ? -1.141 -2.618 11.346 1.00 97.88 93 ILE A N 1
ATOM 780 C CA . ILE A 1 93 ? -0.500 -3.572 10.426 1.00 97.88 93 ILE A CA 1
ATOM 781 C C . ILE A 1 93 ? -0.648 -3.106 8.974 1.00 97.88 93 ILE A C 1
ATOM 783 O O . ILE A 1 93 ? 0.347 -3.066 8.258 1.00 97.88 93 ILE A O 1
ATOM 787 N N . ALA A 1 94 ? -1.856 -2.719 8.550 1.00 97.94 94 ALA A N 1
ATOM 788 C CA . ALA A 1 94 ? -2.088 -2.214 7.197 1.00 97.94 94 ALA A CA 1
ATOM 789 C C . ALA A 1 94 ? -1.227 -0.975 6.894 1.00 97.94 94 ALA A C 1
ATOM 791 O O . ALA A 1 94 ? -0.559 -0.939 5.869 1.00 97.94 94 ALA A O 1
ATOM 792 N N . GLY A 1 95 ? -1.180 -0.009 7.817 1.00 97.62 95 GLY A N 1
ATOM 793 C CA . GLY A 1 95 ? -0.368 1.199 7.693 1.00 97.62 95 GLY A CA 1
ATOM 794 C C . GLY A 1 95 ? 1.122 0.890 7.557 1.00 97.62 95 GLY A C 1
ATOM 795 O O . GLY A 1 95 ? 1.763 1.389 6.641 1.00 97.62 95 GLY A O 1
ATOM 796 N N . LYS A 1 96 ? 1.663 -0.008 8.394 1.00 97.94 96 LYS A N 1
ATOM 797 C CA . LYS A 1 96 ? 3.060 -0.461 8.274 1.00 97.94 96 LYS A CA 1
ATOM 798 C C . LYS A 1 96 ? 3.351 -1.121 6.927 1.00 97.94 96 LYS A C 1
ATOM 800 O O . LYS A 1 96 ? 4.386 -0.837 6.340 1.00 97.94 96 LYS A O 1
ATOM 805 N N . LEU A 1 97 ? 2.461 -1.988 6.445 1.00 97.69 97 LEU A N 1
ATOM 806 C CA . LEU A 1 97 ? 2.648 -2.658 5.157 1.00 97.69 97 LEU A CA 1
ATOM 807 C C . LEU A 1 97 ? 2.604 -1.667 3.989 1.00 97.69 97 LEU A C 1
ATOM 809 O O . LEU A 1 97 ? 3.441 -1.770 3.100 1.00 97.69 97 LEU A O 1
ATOM 813 N N . PHE A 1 98 ? 1.696 -0.686 4.014 1.00 97.62 98 PHE A N 1
ATOM 814 C CA . PHE A 1 98 ? 1.674 0.378 3.008 1.00 97.62 98 PHE A CA 1
ATOM 815 C C . PHE A 1 98 ? 2.930 1.246 3.048 1.00 97.62 98 PHE A C 1
ATOM 817 O O . PHE A 1 98 ? 3.466 1.555 1.992 1.00 97.62 98 PHE A O 1
ATOM 824 N N . LEU A 1 99 ? 3.446 1.580 4.236 1.00 97.50 99 LEU A N 1
ATOM 825 C CA . LEU A 1 99 ? 4.707 2.316 4.353 1.00 97.50 99 LEU A CA 1
ATOM 826 C C . LEU A 1 99 ? 5.888 1.524 3.794 1.00 97.50 99 LEU A C 1
ATOM 828 O O . LEU A 1 99 ? 6.648 2.054 2.995 1.00 97.50 99 LEU A O 1
ATOM 832 N N . VAL A 1 100 ? 6.032 0.254 4.182 1.00 96.44 100 VAL A N 1
ATOM 833 C CA . VAL A 1 100 ? 7.117 -0.598 3.672 1.00 96.44 100 VAL A CA 1
ATOM 834 C C . VAL A 1 100 ? 7.005 -0.751 2.157 1.00 96.44 100 VAL A C 1
ATOM 836 O O . VAL A 1 100 ? 7.996 -0.567 1.460 1.00 96.44 100 VAL A O 1
ATOM 839 N N . SER A 1 101 ? 5.803 -1.030 1.644 1.00 95.25 101 SER A N 1
ATOM 840 C CA . SER A 1 101 ? 5.570 -1.147 0.205 1.00 95.25 101 SER A CA 1
ATOM 841 C C . SER A 1 101 ? 5.898 0.153 -0.525 1.00 95.25 101 SER A C 1
ATOM 843 O O . SER A 1 101 ? 6.589 0.090 -1.530 1.00 95.25 101 SER A O 1
ATOM 845 N N . GLY A 1 102 ? 5.443 1.300 -0.012 1.00 95.69 102 GLY A N 1
ATOM 846 C CA . GLY A 1 102 ? 5.648 2.607 -0.637 1.00 95.69 102 GLY A CA 1
ATOM 847 C C . GLY A 1 102 ? 7.098 3.075 -0.605 1.00 95.69 102 GLY A C 1
ATOM 848 O O . GLY A 1 102 ? 7.553 3.680 -1.561 1.00 95.69 102 GLY A O 1
ATOM 849 N N . VAL A 1 103 ? 7.858 2.775 0.455 1.00 96.44 103 VAL A N 1
ATOM 850 C CA . VAL A 1 103 ? 9.294 3.104 0.489 1.00 96.44 103 VAL A CA 1
ATOM 851 C C . VAL A 1 103 ? 10.053 2.245 -0.519 1.00 96.44 103 VAL A C 1
ATOM 853 O O . VAL A 1 103 ? 10.898 2.760 -1.244 1.00 96.44 103 VAL A O 1
ATOM 856 N N . LEU A 1 104 ? 9.762 0.942 -0.571 1.00 95.00 104 LEU A N 1
ATOM 857 C CA . LEU A 1 104 ? 10.435 0.033 -1.496 1.00 95.00 104 LEU A CA 1
ATOM 858 C C . LEU A 1 104 ? 10.129 0.375 -2.958 1.00 95.00 104 LEU A C 1
ATOM 860 O O . LEU A 1 104 ? 11.059 0.415 -3.762 1.00 95.00 104 LEU A O 1
ATOM 864 N N . SER A 1 105 ? 8.864 0.656 -3.289 1.00 94.00 105 SER A N 1
ATOM 865 C CA . SER A 1 105 ? 8.482 1.059 -4.644 1.00 94.00 105 SER A CA 1
ATOM 866 C C . SER A 1 105 ? 9.059 2.424 -5.012 1.00 94.00 105 SER A C 1
ATOM 868 O O . SER A 1 105 ? 9.689 2.527 -6.056 1.00 94.00 105 SER A O 1
ATOM 870 N N . LEU A 1 106 ? 9.022 3.406 -4.103 1.00 95.19 106 LEU A N 1
ATOM 871 C CA . LEU A 1 106 ? 9.613 4.726 -4.341 1.00 95.19 106 LEU A CA 1
ATOM 872 C C . LEU A 1 106 ? 11.111 4.646 -4.658 1.00 95.19 106 LEU A C 1
ATOM 874 O O . LEU A 1 106 ? 11.586 5.294 -5.587 1.00 95.19 106 LEU A O 1
ATOM 878 N N . LEU A 1 107 ? 11.873 3.857 -3.892 1.00 94.31 107 LEU A N 1
ATOM 879 C CA . LEU A 1 107 ? 13.306 3.666 -4.140 1.00 94.31 107 LEU A CA 1
ATOM 880 C C . LEU A 1 107 ? 13.563 2.990 -5.491 1.00 94.31 107 LEU A C 1
ATOM 882 O O . LEU A 1 107 ? 14.494 3.365 -6.209 1.00 94.31 107 LEU A O 1
ATOM 886 N N . TRP A 1 108 ? 12.742 2.002 -5.838 1.00 92.56 108 TRP A N 1
ATOM 887 C CA . TRP A 1 108 ? 12.828 1.301 -7.111 1.00 92.56 108 TRP A CA 1
ATOM 888 C C . TRP A 1 108 ? 12.508 2.211 -8.301 1.00 92.56 108 TRP A C 1
ATOM 890 O O . TRP A 1 108 ? 13.325 2.330 -9.215 1.00 92.56 108 TRP A O 1
ATOM 900 N N . ASP A 1 109 ? 11.381 2.916 -8.259 1.00 91.50 109 ASP A N 1
ATOM 901 C CA . ASP A 1 109 ? 10.920 3.772 -9.351 1.00 91.50 109 ASP A CA 1
ATOM 902 C C . ASP A 1 109 ? 11.809 5.006 -9.518 1.00 91.50 109 ASP A C 1
ATOM 904 O O . ASP A 1 109 ? 12.072 5.434 -10.642 1.00 91.50 109 ASP A O 1
ATOM 908 N N . PHE A 1 110 ? 12.388 5.518 -8.429 1.00 92.31 110 PHE A N 1
ATOM 909 C CA . PHE A 1 110 ? 13.419 6.550 -8.509 1.00 92.31 110 PHE A CA 1
ATOM 910 C C . PHE A 1 110 ? 14.698 6.041 -9.191 1.00 92.31 110 PHE A C 1
ATOM 91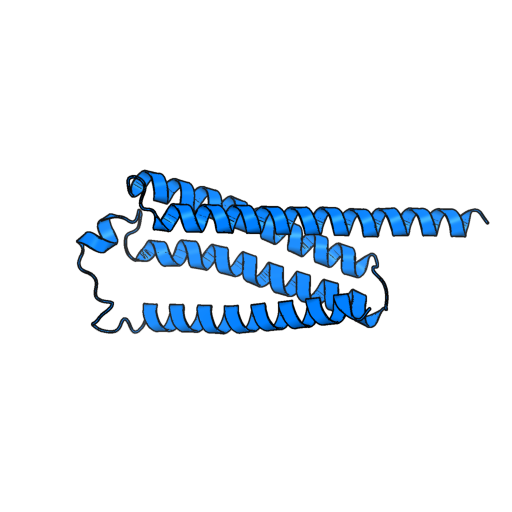2 O O . PHE A 1 110 ? 15.291 6.744 -10.012 1.00 92.31 110 PHE A O 1
ATOM 919 N N . THR A 1 111 ? 15.109 4.801 -8.907 1.00 91.19 111 THR A N 1
ATOM 920 C CA . THR A 1 111 ? 16.264 4.176 -9.574 1.00 91.19 111 THR A CA 1
ATOM 921 C C . THR A 1 111 ? 15.992 3.987 -11.072 1.00 91.19 111 THR A C 1
ATOM 923 O O . THR A 1 111 ? 16.853 4.296 -11.898 1.00 91.19 111 THR A O 1
ATOM 926 N N . LEU A 1 112 ? 14.781 3.553 -11.443 1.00 88.56 112 LEU A N 1
ATOM 927 C CA . LEU A 1 112 ? 14.364 3.423 -12.842 1.00 88.56 112 LEU A CA 1
ATOM 928 C C . LEU A 1 112 ? 14.273 4.770 -13.561 1.00 88.56 112 LEU A C 1
ATOM 930 O O . LEU A 1 112 ? 14.685 4.865 -14.716 1.00 88.56 112 LEU A O 1
ATOM 934 N N . LEU A 1 113 ? 13.803 5.824 -12.893 1.00 90.69 113 LEU A N 1
ATOM 935 C CA . LEU A 1 113 ? 13.753 7.171 -13.462 1.00 90.69 113 LEU A CA 1
ATOM 936 C C . LEU A 1 113 ? 15.154 7.670 -13.852 1.00 90.69 113 LEU A C 1
ATOM 938 O O . LEU A 1 113 ? 15.335 8.219 -14.939 1.00 90.69 113 LEU A O 1
ATOM 942 N N . ILE A 1 114 ? 16.155 7.451 -12.992 1.00 89.44 114 ILE A N 1
ATOM 943 C CA . ILE A 1 114 ? 17.547 7.819 -13.288 1.00 89.44 114 ILE A CA 1
ATOM 944 C C . ILE A 1 114 ? 18.082 6.986 -14.458 1.00 89.44 114 ILE A C 1
ATOM 946 O O . ILE A 1 114 ? 18.668 7.539 -15.389 1.00 89.44 114 ILE A O 1
ATOM 950 N N . TYR A 1 115 ? 17.864 5.669 -14.430 1.00 87.88 115 TYR A N 1
ATOM 951 C CA . TYR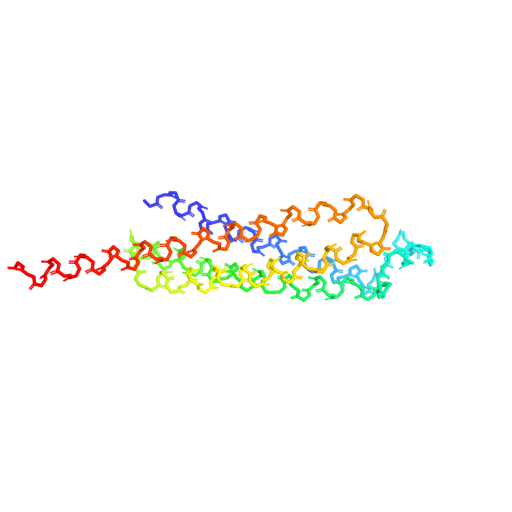 A 1 115 ? 18.369 4.755 -15.458 1.00 87.88 115 TYR A CA 1
ATOM 952 C C . TYR A 1 115 ? 17.778 5.043 -16.848 1.00 87.88 115 TYR A C 1
ATOM 954 O O . TYR A 1 115 ? 18.492 5.045 -17.849 1.00 87.88 115 TYR A O 1
ATOM 962 N N . SER A 1 116 ? 16.489 5.370 -16.900 1.00 84.75 116 SER A N 1
ATOM 963 C CA . SER A 1 116 ? 15.748 5.682 -18.127 1.00 84.75 116 SER A CA 1
ATOM 964 C C . SER A 1 116 ? 15.933 7.117 -18.636 1.00 84.75 116 SER A C 1
ATOM 966 O O . SER A 1 116 ? 15.269 7.515 -19.589 1.00 84.75 116 SER A O 1
ATOM 968 N N . LYS A 1 117 ? 16.832 7.911 -18.033 1.00 86.50 117 LYS A N 1
ATOM 969 C CA . LYS A 1 117 ? 17.079 9.324 -18.388 1.00 86.50 117 LYS A CA 1
ATOM 970 C C . LYS A 1 117 ? 15.838 10.223 -18.261 1.00 86.50 117 LYS A C 1
ATOM 972 O O . LYS A 1 117 ? 15.709 11.200 -18.996 1.00 86.50 117 LYS A O 1
ATOM 977 N N . GLY A 1 118 ? 14.960 9.935 -17.299 1.00 80.38 118 GLY A N 1
ATOM 978 C CA . GLY A 1 118 ? 13.825 10.800 -16.969 1.00 80.38 118 GLY A CA 1
ATOM 979 C C . GLY A 1 118 ? 12.536 10.519 -17.745 1.00 80.38 118 GLY A C 1
ATOM 980 O O . GLY A 1 118 ? 11.739 11.437 -17.931 1.00 80.38 118 GLY A O 1
ATOM 981 N N . GLU A 1 119 ? 12.316 9.279 -18.190 1.00 81.50 119 GLU A N 1
ATOM 982 C CA . GLU A 1 119 ? 11.051 8.853 -18.809 1.00 81.50 119 GLU A CA 1
ATOM 983 C C . GLU A 1 119 ? 9.834 9.204 -17.928 1.00 81.50 119 GLU A C 1
ATOM 985 O O . GLU A 1 119 ? 9.788 8.905 -16.730 1.00 81.50 119 GLU A O 1
ATOM 990 N N . ILE A 1 120 ? 8.816 9.826 -18.537 1.00 80.62 120 ILE A N 1
ATOM 991 C CA . ILE A 1 120 ? 7.646 10.396 -17.836 1.00 80.62 120 ILE A CA 1
ATOM 992 C C . ILE A 1 120 ? 6.853 9.318 -17.086 1.00 80.62 120 ILE A C 1
ATOM 994 O O . ILE A 1 120 ? 6.266 9.592 -16.037 1.00 80.62 120 ILE A O 1
ATOM 998 N N . LEU A 1 121 ? 6.854 8.085 -17.598 1.00 76.56 121 LEU A N 1
ATOM 999 C CA . LEU A 1 121 ? 6.141 6.957 -17.003 1.00 76.56 121 LEU A CA 1
ATOM 1000 C C . LEU A 1 121 ? 6.547 6.736 -15.536 1.00 76.56 121 LEU A C 1
ATOM 1002 O O . LEU A 1 121 ? 5.675 6.552 -14.687 1.00 76.56 121 LEU A O 1
ATOM 1006 N N . PHE A 1 122 ? 7.837 6.854 -15.209 1.00 81.56 122 PHE A N 1
ATOM 1007 C CA . PHE A 1 122 ? 8.333 6.647 -13.842 1.00 81.56 122 PHE A CA 1
ATOM 1008 C C . PHE A 1 122 ? 8.017 7.820 -12.901 1.00 81.56 122 PHE A C 1
ATOM 1010 O O . PHE A 1 122 ? 7.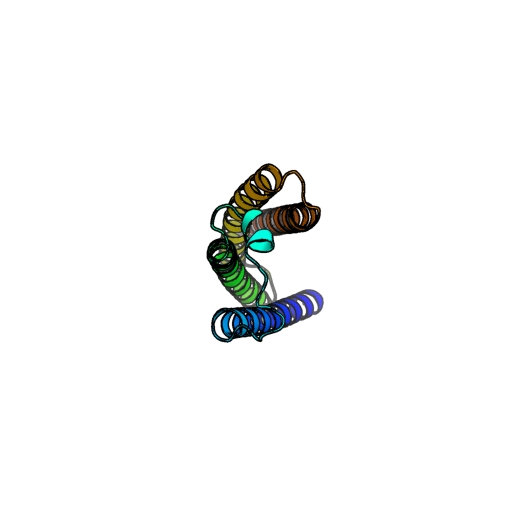888 7.620 -11.694 1.00 81.56 122 PHE A O 1
ATOM 1017 N N . VAL A 1 123 ? 7.800 9.032 -13.429 1.00 83.56 123 VAL A N 1
ATOM 1018 C CA . VAL A 1 123 ? 7.314 10.175 -12.631 1.00 83.56 123 VAL A CA 1
ATOM 1019 C C . VAL A 1 123 ? 5.900 9.904 -12.108 1.00 83.56 123 VAL A C 1
ATOM 1021 O O . VAL A 1 123 ? 5.596 10.201 -10.952 1.00 83.56 123 VAL A O 1
ATOM 1024 N N . GLY A 1 124 ? 5.039 9.301 -12.936 1.00 85.38 124 GLY A N 1
ATOM 1025 C CA . GLY A 1 124 ? 3.692 8.893 -12.527 1.00 85.38 124 GLY A CA 1
ATOM 1026 C C . GLY A 1 124 ? 3.697 7.837 -11.416 1.00 85.38 124 GLY A C 1
ATOM 1027 O O . GLY A 1 124 ? 2.893 7.917 -10.479 1.00 85.38 124 GLY A O 1
ATOM 1028 N N . SER A 1 125 ? 4.630 6.884 -11.477 1.00 87.94 125 SER A N 1
ATOM 1029 C CA . SER A 1 125 ? 4.774 5.848 -10.449 1.00 87.94 125 SER A CA 1
ATOM 1030 C C . SER A 1 125 ? 5.214 6.429 -9.101 1.00 87.94 125 SER A C 1
ATOM 1032 O O . SER A 1 125 ? 4.553 6.180 -8.095 1.00 87.94 125 SER A O 1
ATOM 1034 N N . ILE A 1 126 ? 6.186 7.350 -9.095 1.00 92.38 126 ILE A N 1
ATOM 1035 C CA . ILE A 1 126 ? 6.652 8.045 -7.879 1.00 92.38 126 ILE A CA 1
ATOM 1036 C C . ILE A 1 126 ? 5.508 8.763 -7.143 1.00 92.38 126 ILE A C 1
ATOM 1038 O O . ILE A 1 126 ? 5.422 8.724 -5.913 1.00 92.38 126 ILE A O 1
ATOM 1042 N N . ILE A 1 127 ? 4.597 9.418 -7.872 1.00 92.62 127 ILE A N 1
ATOM 1043 C CA . ILE A 1 127 ? 3.428 10.079 -7.262 1.00 92.62 127 ILE A CA 1
ATOM 1044 C C . ILE A 1 127 ? 2.528 9.048 -6.567 1.00 92.62 127 ILE A C 1
ATOM 1046 O O . ILE A 1 127 ? 2.021 9.295 -5.467 1.00 92.62 127 ILE A O 1
ATOM 1050 N N . SER A 1 128 ? 2.342 7.888 -7.195 1.00 91.38 128 SER A N 1
ATOM 1051 C CA . SER A 1 128 ? 1.544 6.791 -6.645 1.00 91.38 128 SER A CA 1
ATOM 1052 C C . SER A 1 128 ? 2.185 6.206 -5.382 1.00 91.38 128 SER A C 1
ATOM 1054 O O . SER A 1 128 ? 1.477 5.922 -4.413 1.00 91.38 128 SER A O 1
ATOM 1056 N N . ASP A 1 129 ? 3.514 6.117 -5.340 1.00 94.56 129 ASP A N 1
ATOM 1057 C CA . ASP A 1 129 ? 4.258 5.669 -4.160 1.00 94.56 129 ASP A CA 1
ATOM 1058 C C . ASP A 1 129 ? 4.109 6.633 -2.985 1.00 94.56 129 ASP A C 1
ATOM 1060 O O . ASP A 1 129 ? 3.831 6.218 -1.857 1.00 94.56 129 ASP A O 1
ATOM 1064 N N . ILE A 1 130 ? 4.214 7.940 -3.243 1.00 96.00 130 ILE A N 1
ATOM 1065 C CA . ILE A 1 130 ? 3.997 8.975 -2.225 1.00 96.00 130 ILE A CA 1
ATOM 1066 C C . ILE A 1 130 ? 2.570 8.888 -1.673 1.00 96.00 130 ILE A C 1
ATOM 1068 O O . ILE A 1 130 ? 2.370 8.962 -0.457 1.00 96.00 130 ILE A O 1
ATOM 1072 N N . LEU A 1 131 ? 1.566 8.680 -2.531 1.00 95.81 131 LEU A N 1
ATOM 1073 C CA . LEU A 1 131 ? 0.186 8.484 -2.086 1.00 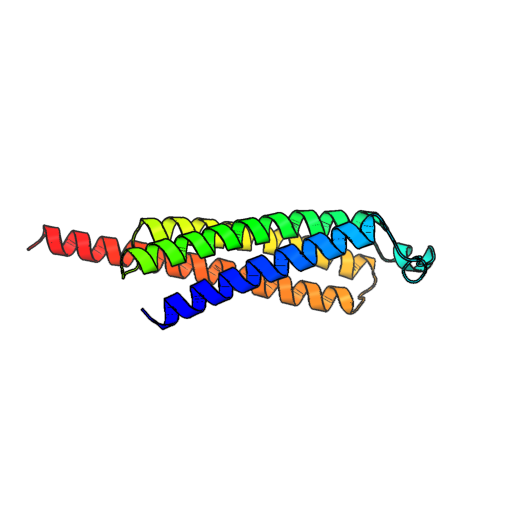95.81 131 LEU A CA 1
ATOM 1074 C C . LEU A 1 131 ? 0.056 7.253 -1.178 1.00 95.81 131 LEU A C 1
ATOM 1076 O O . LEU A 1 131 ? -0.623 7.312 -0.149 1.00 95.81 131 LEU A O 1
ATOM 1080 N N . LEU A 1 132 ? 0.732 6.155 -1.519 1.00 95.38 132 LEU A N 1
ATOM 1081 C CA . LEU A 1 132 ? 0.752 4.942 -0.706 1.00 95.38 132 LEU A CA 1
ATOM 1082 C C . LEU A 1 132 ? 1.354 5.200 0.683 1.00 95.38 132 LEU A C 1
ATOM 1084 O O . LEU A 1 132 ? 0.796 4.757 1.693 1.00 95.38 132 LEU A O 1
ATOM 1088 N N . LEU A 1 133 ? 2.438 5.979 0.748 1.00 97.75 133 LEU A N 1
ATOM 1089 C CA . LEU A 1 133 ? 3.050 6.410 2.005 1.00 97.75 133 LEU A CA 1
ATOM 1090 C C . LEU A 1 133 ? 2.088 7.256 2.847 1.00 97.75 133 LEU A C 1
ATOM 1092 O O . LEU A 1 133 ? 1.929 6.997 4.042 1.00 97.75 133 LEU A O 1
ATOM 1096 N N . LEU A 1 134 ? 1.403 8.227 2.235 1.00 98.00 134 LEU A N 1
ATOM 1097 C CA . LEU A 1 134 ? 0.423 9.075 2.921 1.00 98.00 134 LEU A CA 1
ATOM 1098 C C . LEU A 1 134 ? -0.736 8.257 3.502 1.00 98.00 134 LEU A C 1
ATOM 1100 O O . LEU A 1 134 ? -1.132 8.473 4.649 1.00 98.00 134 LEU A O 1
ATOM 1104 N N . ILE A 1 135 ? -1.247 7.277 2.751 1.00 96.88 135 ILE A N 1
ATOM 1105 C CA . ILE A 1 135 ? -2.266 6.338 3.242 1.00 96.88 135 ILE A CA 1
ATOM 1106 C C . ILE A 1 135 ? -1.716 5.531 4.426 1.00 96.88 135 ILE A C 1
ATOM 1108 O O . ILE A 1 135 ? -2.402 5.373 5.441 1.00 96.88 135 ILE A O 1
ATOM 1112 N N . GLY A 1 136 ? -0.474 5.051 4.322 1.00 97.69 136 GLY A N 1
ATOM 1113 C CA . GLY A 1 136 ? 0.220 4.337 5.389 1.00 97.69 136 GLY A CA 1
ATOM 1114 C C . GLY A 1 136 ? 0.292 5.143 6.687 1.00 97.69 136 GLY A C 1
ATOM 1115 O O . GLY A 1 136 ? -0.151 4.665 7.736 1.00 97.69 136 GLY A O 1
ATOM 1116 N N . PHE A 1 137 ? 0.766 6.389 6.611 1.00 98.06 137 PHE A N 1
ATOM 1117 C CA . PHE A 1 137 ? 0.810 7.314 7.747 1.00 98.06 137 PHE A CA 1
ATOM 1118 C C . PHE A 1 137 ? -0.579 7.624 8.303 1.00 98.06 137 PHE A C 1
ATOM 1120 O O . PHE A 1 137 ? -0.780 7.542 9.515 1.00 98.06 137 PHE A O 1
ATOM 1127 N N . GLY A 1 138 ? -1.559 7.908 7.440 1.00 97.69 138 GLY A N 1
ATOM 1128 C CA . GLY A 1 138 ? -2.933 8.178 7.860 1.00 97.69 138 GLY A CA 1
ATOM 1129 C C . GLY A 1 138 ? -3.527 7.035 8.688 1.00 97.69 138 GLY A C 1
ATOM 1130 O O . GLY A 1 138 ? -4.167 7.269 9.713 1.00 97.69 138 GLY A O 1
ATOM 1131 N N . LEU A 1 139 ? -3.255 5.783 8.309 1.00 97.69 139 LEU A N 1
ATOM 1132 C CA . LEU A 1 139 ? -3.699 4.614 9.071 1.00 97.69 139 LEU A CA 1
ATOM 1133 C C . LEU A 1 139 ? -2.989 4.458 10.418 1.00 97.69 139 LEU A C 1
ATOM 1135 O O . LEU A 1 139 ? -3.634 4.038 11.381 1.00 97.69 139 LEU A O 1
ATOM 1139 N N . LEU A 1 140 ? -1.696 4.785 10.505 1.00 97.62 140 LEU A N 1
ATOM 1140 C CA . LEU A 1 140 ? -0.970 4.775 11.779 1.00 97.62 140 LEU A CA 1
ATOM 1141 C C . LEU A 1 140 ? -1.520 5.828 12.740 1.00 97.62 140 LEU A C 1
ATOM 1143 O O . LEU A 1 140 ? -1.825 5.496 13.883 1.00 97.62 140 LEU A O 1
ATOM 1147 N N . ILE A 1 141 ? -1.741 7.048 12.248 1.00 96.56 141 ILE A N 1
ATOM 1148 C CA . ILE A 1 141 ? -2.334 8.144 13.019 1.00 96.56 141 ILE A CA 1
ATOM 1149 C C . ILE A 1 141 ? -3.709 7.729 13.558 1.00 96.56 141 ILE A C 1
ATOM 1151 O O . ILE A 1 141 ? -3.970 7.833 14.755 1.00 96.56 141 ILE A O 1
ATOM 1155 N N . ILE A 1 142 ? -4.577 7.179 12.701 1.00 94.50 142 ILE A N 1
ATOM 1156 C CA . ILE A 1 142 ? -5.894 6.675 13.118 1.00 94.50 142 ILE A CA 1
ATOM 1157 C C . ILE A 1 142 ? -5.757 5.573 14.178 1.00 94.50 142 ILE A C 1
ATOM 1159 O O . ILE A 1 142 ? -6.498 5.568 15.160 1.00 94.50 142 ILE A O 1
ATOM 1163 N N . ALA A 1 143 ? -4.831 4.628 14.003 1.00 95.62 143 ALA A N 1
ATOM 1164 C CA . ALA A 1 143 ? -4.621 3.552 14.967 1.00 95.62 143 ALA A CA 1
ATOM 1165 C C . ALA A 1 143 ? -4.182 4.083 16.341 1.00 95.62 143 ALA A C 1
ATOM 1167 O O . ALA A 1 143 ? -4.676 3.605 17.368 1.00 95.62 143 ALA A O 1
ATOM 1168 N N . ASP A 1 144 ? -3.303 5.082 16.371 1.00 93.50 144 ASP A N 1
ATOM 1169 C CA . ASP A 1 144 ? -2.834 5.692 17.613 1.00 93.50 144 ASP A CA 1
ATOM 1170 C C . ASP A 1 144 ? -3.949 6.508 18.286 1.00 93.50 144 ASP A C 1
ATOM 1172 O O . ASP A 1 144 ? -4.194 6.311 19.476 1.00 93.50 144 ASP A O 1
ATOM 1176 N N . PHE A 1 145 ? -4.740 7.285 17.531 1.00 92.25 145 PHE A N 1
ATOM 1177 C CA . PHE A 1 145 ? -5.932 7.966 18.063 1.00 92.25 145 PHE A CA 1
ATOM 1178 C C . PHE A 1 145 ? -6.929 6.995 18.705 1.00 92.25 145 PHE A C 1
ATOM 1180 O O . PHE A 1 145 ? -7.410 7.238 19.811 1.00 92.25 145 PHE A O 1
ATOM 1187 N N . ILE A 1 146 ? -7.220 5.868 18.047 1.00 91.19 146 ILE A N 1
ATOM 1188 C CA . ILE A 1 146 ? -8.122 4.846 18.599 1.00 91.19 146 ILE A CA 1
ATOM 1189 C C . ILE A 1 146 ? -7.536 4.243 19.878 1.00 91.19 146 ILE A C 1
ATOM 1191 O O . ILE A 1 146 ? -8.274 3.931 20.809 1.00 91.19 146 ILE A O 1
ATOM 1195 N N . THR A 1 147 ? -6.224 4.017 19.925 1.00 89.12 147 THR A N 1
ATOM 1196 C CA . THR A 1 147 ? -5.586 3.385 21.087 1.00 89.12 147 THR A CA 1
ATOM 1197 C C . THR A 1 147 ? -5.592 4.330 22.283 1.00 89.12 147 THR A C 1
ATOM 1199 O O . THR A 1 147 ? -6.082 3.937 23.334 1.00 89.12 147 THR A O 1
ATOM 1202 N N . ASN A 1 148 ? -5.148 5.574 22.097 1.00 85.94 148 ASN A N 1
ATOM 1203 C CA . ASN A 1 148 ? -5.085 6.576 23.159 1.00 85.94 148 ASN A CA 1
ATOM 1204 C C . ASN A 1 148 ? -6.482 6.957 23.664 1.00 85.94 148 ASN A C 1
ATOM 1206 O O . ASN A 1 148 ? -6.692 7.037 24.869 1.00 85.94 148 ASN A O 1
ATOM 1210 N N . GLY A 1 149 ? -7.462 7.101 22.762 1.00 77.88 149 GLY A N 1
ATOM 1211 C CA . GLY A 1 149 ? -8.849 7.368 23.148 1.00 77.88 149 GLY A CA 1
ATOM 1212 C C . GLY A 1 149 ? -9.468 6.248 23.992 1.00 77.88 149 GLY A C 1
ATOM 1213 O O . GLY A 1 149 ? -10.164 6.529 24.962 1.00 77.88 149 GLY A O 1
ATOM 1214 N N . ASN A 1 150 ? -9.171 4.981 23.676 1.00 74.94 150 ASN A N 1
ATOM 1215 C CA . ASN A 1 150 ? -9.630 3.855 24.499 1.00 74.94 150 ASN A CA 1
ATOM 1216 C C . ASN A 1 150 ? -8.952 3.826 25.879 1.00 74.94 150 ASN A C 1
ATOM 1218 O O . ASN A 1 150 ? -9.601 3.449 26.848 1.00 74.94 150 ASN A O 1
ATOM 1222 N N . THR A 1 151 ? -7.672 4.202 25.977 1.00 75.31 151 THR A N 1
ATOM 1223 C CA . THR A 1 151 ? -6.957 4.254 27.263 1.00 75.31 151 THR A CA 1
ATOM 1224 C C . THR A 1 151 ? -7.547 5.321 28.182 1.00 75.31 151 THR A C 1
ATOM 1226 O O . THR A 1 151 ? -7.845 5.018 29.330 1.00 75.31 151 THR A O 1
ATOM 1229 N N . ILE A 1 152 ? -7.810 6.525 27.659 1.00 70.00 152 ILE A N 1
ATOM 1230 C CA . ILE A 1 152 ? -8.413 7.626 28.432 1.00 70.00 152 ILE A CA 1
ATOM 1231 C C . ILE A 1 152 ? -9.793 7.227 28.970 1.00 70.00 152 ILE A C 1
ATOM 1233 O O . ILE A 1 152 ? -10.106 7.486 30.128 1.00 70.00 152 ILE A O 1
ATOM 1237 N N . GLN A 1 153 ? -10.617 6.569 28.148 1.00 71.62 153 GLN A N 1
ATOM 1238 C CA . GLN A 1 153 ? -11.925 6.088 28.596 1.00 71.62 153 GLN A CA 1
ATOM 1239 C C . GLN A 1 153 ? -11.792 5.043 29.713 1.00 71.62 153 GLN A C 1
ATOM 1241 O O . GLN A 1 153 ? -12.499 5.120 30.710 1.00 71.62 153 GLN A O 1
ATOM 1246 N N . GLN A 1 154 ? -10.856 4.102 29.569 1.00 72.44 154 GLN A N 1
ATOM 1247 C CA . GLN A 1 154 ? -10.629 3.057 30.563 1.00 72.44 154 GLN A CA 1
ATOM 1248 C C . GLN A 1 154 ? -10.112 3.614 31.899 1.00 72.44 154 GLN A C 1
ATOM 1250 O O . GLN A 1 154 ? -10.507 3.119 32.948 1.00 72.44 154 GLN A O 1
ATOM 1255 N N . GLU A 1 155 ? -9.241 4.624 31.878 1.00 69.31 155 GLU A N 1
ATOM 1256 C CA . GLU A 1 155 ? -8.762 5.297 33.093 1.00 69.31 155 GLU A CA 1
ATOM 1257 C C . GLU A 1 155 ? -9.891 6.056 33.799 1.00 69.31 155 GLU A C 1
ATOM 1259 O O . GLU A 1 155 ? -10.022 5.972 35.019 1.00 69.31 155 GLU A O 1
ATOM 1264 N N . ASN A 1 156 ? -10.752 6.738 33.042 1.00 69.06 156 ASN A N 1
ATOM 1265 C CA . ASN A 1 156 ? -11.885 7.466 33.608 1.00 69.06 156 ASN A CA 1
ATOM 1266 C C . ASN A 1 156 ? -12.912 6.519 34.261 1.00 69.06 156 ASN A C 1
ATOM 1268 O O . ASN A 1 156 ? -13.367 6.785 35.368 1.00 69.06 156 ASN A O 1
ATOM 1272 N N . ASP A 1 157 ? -13.197 5.376 33.628 1.00 73.75 157 ASP A N 1
ATOM 1273 C CA . ASP A 1 157 ? -14.101 4.342 34.160 1.00 73.75 157 ASP A CA 1
ATOM 1274 C C . ASP A 1 157 ? -13.540 3.616 35.407 1.00 73.75 157 ASP A C 1
ATOM 1276 O O . ASP A 1 157 ? -14.286 2.937 36.104 1.00 73.75 157 ASP A O 1
ATOM 1280 N N . LEU A 1 158 ? -12.232 3.718 35.686 1.00 68.81 158 LEU A N 1
ATOM 1281 C CA . LEU A 1 158 ? -11.586 3.148 36.882 1.00 68.81 158 LEU A CA 1
ATOM 1282 C C . LEU A 1 158 ? -11.462 4.147 38.044 1.00 68.81 158 LEU A C 1
ATOM 1284 O O . LEU A 1 158 ? -11.085 3.745 39.145 1.00 68.81 158 LEU A O 1
ATOM 1288 N N . THR A 1 159 ? -11.719 5.433 37.794 1.00 67.44 159 THR A N 1
ATOM 1289 C CA . THR A 1 159 ? -11.531 6.517 38.774 1.00 67.44 159 THR A CA 1
ATOM 1290 C C . THR A 1 159 ? -12.859 7.018 39.364 1.00 67.44 159 THR A C 1
ATOM 1292 O O . THR A 1 159 ? -12.847 7.676 40.404 1.00 67.44 159 THR A O 1
ATOM 1295 N N . ILE A 1 160 ? -13.991 6.709 38.721 1.00 51.25 160 ILE A N 1
ATOM 1296 C CA . ILE A 1 160 ? -15.363 6.998 39.181 1.00 51.25 160 ILE A CA 1
ATOM 1297 C C . ILE A 1 160 ? -15.948 5.739 39.825 1.00 51.25 160 ILE A C 1
ATOM 1299 O O . ILE A 1 160 ? -16.596 5.876 40.887 1.00 51.25 160 ILE A O 1
#

Secondary structure (DSSP, 8-state):
-HHHHHHHHHHHHHHHHHHHHHHHHHHHHHS--GGG---HHHHTTSTTGGGHHHHHHHHHHHHHHHHHHHHHHHHHHHHHSS--HHHHHHHHHHHHHHHHHHHHHHHHHHHHHHHTTS-HHHHHHHHHHHHHHHHHHHHHHHHHHHHHHHHHHHHHHHH-

Sequence (160 aa):
MKKIKILHWFVITLIVIFIIHFLTNMYLTFYTPGFMNFGDEHYSQFIFGYYTQFVGLTFSILSFVALFFLRKGLGVTIKKGFFNKNSSKKFKIAGKLFLVSGVLSLLWDFTLLIYSKGEILFVGSIISDILLLLIGFGLLIIADFITNGNTIQQENDLTI

pLDDT: mean 87.84, std 9.96, range [51.25, 98.06]